Protein AF-A0AA35YDJ6-F1 (afdb_monomer_lite)

Structure (mmCIF, N/CA/C/O backbone):
data_AF-A0AA35YDJ6-F1
#
_entry.id   AF-A0AA35YDJ6-F1
#
loop_
_atom_site.group_PDB
_atom_site.id
_atom_site.type_symbol
_atom_site.label_atom_id
_atom_site.label_alt_id
_atom_site.label_comp_id
_atom_site.label_asym_id
_atom_site.label_entity_id
_atom_site.label_seq_id
_atom_site.pdbx_PDB_ins_code
_atom_site.Cartn_x
_atom_site.Cartn_y
_atom_site.Cartn_z
_atom_site.occupancy
_atom_site.B_iso_or_equiv
_atom_site.auth_seq_id
_atom_site.auth_comp_id
_atom_site.auth_asym_id
_atom_site.auth_atom_id
_atom_site.pdbx_PDB_model_num
ATOM 1 N N . MET A 1 1 ? 14.500 14.325 -5.615 1.00 36.62 1 MET A N 1
ATOM 2 C CA . MET A 1 1 ? 13.098 14.017 -5.963 1.00 36.62 1 MET A CA 1
ATOM 3 C C . MET A 1 1 ? 12.357 13.773 -4.666 1.00 36.62 1 MET A C 1
ATOM 5 O O . MET A 1 1 ? 12.735 12.870 -3.934 1.00 36.62 1 MET A O 1
ATOM 9 N N . THR A 1 2 ? 11.397 14.623 -4.322 1.00 33.44 2 THR A N 1
ATOM 10 C CA . THR A 1 2 ? 10.506 14.407 -3.176 1.00 33.44 2 THR A CA 1
ATOM 11 C C . THR A 1 2 ? 9.545 13.276 -3.527 1.00 33.44 2 THR A C 1
ATOM 13 O O . THR A 1 2 ? 8.848 13.367 -4.535 1.00 33.44 2 THR A O 1
ATOM 16 N N . ALA A 1 3 ? 9.557 12.192 -2.749 1.00 40.22 3 ALA A N 1
ATOM 17 C CA . ALA A 1 3 ? 8.643 11.073 -2.942 1.00 40.22 3 ALA A CA 1
ATOM 18 C C . ALA A 1 3 ? 7.198 11.563 -2.762 1.00 40.22 3 ALA A C 1
ATOM 20 O O . ALA A 1 3 ? 6.877 12.188 -1.750 1.00 40.22 3 ALA A O 1
ATOM 21 N N . ALA A 1 4 ? 6.345 11.318 -3.758 1.00 43.66 4 ALA A N 1
ATOM 22 C CA . ALA A 1 4 ? 4.917 11.566 -3.634 1.00 43.66 4 ALA A CA 1
ATOM 23 C C . ALA A 1 4 ? 4.368 10.669 -2.516 1.00 43.66 4 ALA A C 1
ATOM 25 O O . ALA A 1 4 ? 4.578 9.457 -2.525 1.00 43.66 4 ALA A O 1
ATOM 26 N N . GLN A 1 5 ? 3.710 11.273 -1.529 1.00 42.12 5 GLN A N 1
ATOM 27 C CA . GLN A 1 5 ? 3.116 10.553 -0.411 1.00 42.12 5 GLN A CA 1
ATOM 28 C C . GLN A 1 5 ? 1.867 9.820 -0.913 1.00 42.12 5 GLN A C 1
ATOM 30 O O . GLN A 1 5 ? 0.830 10.437 -1.144 1.00 42.12 5 GLN A O 1
ATOM 35 N N . VAL A 1 6 ? 1.981 8.508 -1.118 1.00 45.31 6 VAL A N 1
ATOM 36 C CA . VAL A 1 6 ? 0.850 7.649 -1.487 1.00 45.31 6 VAL A CA 1
ATOM 37 C C . VAL A 1 6 ? 0.152 7.211 -0.198 1.00 45.31 6 VAL A C 1
ATOM 39 O O . VAL A 1 6 ? 0.788 6.682 0.716 1.00 45.31 6 VAL A O 1
ATOM 42 N N . GLN A 1 7 ? -1.146 7.492 -0.090 1.00 50.84 7 GLN A N 1
ATOM 43 C CA . GLN A 1 7 ? -1.976 7.104 1.055 1.00 50.84 7 GLN A CA 1
ATOM 44 C C . GLN A 1 7 ? -2.658 5.760 0.763 1.00 50.84 7 GLN A C 1
ATOM 46 O O . GLN A 1 7 ? -3.150 5.554 -0.345 1.00 50.84 7 GLN A O 1
ATOM 51 N N . GLY A 1 8 ? -2.666 4.853 1.743 1.00 57.88 8 GLY A N 1
ATOM 52 C CA . GLY A 1 8 ? -3.301 3.531 1.677 1.00 57.88 8 GLY A CA 1
ATOM 53 C C . GLY A 1 8 ? -4.224 3.286 2.879 1.00 57.88 8 GLY A C 1
ATOM 54 O O . GLY A 1 8 ? -4.198 4.035 3.858 1.00 57.88 8 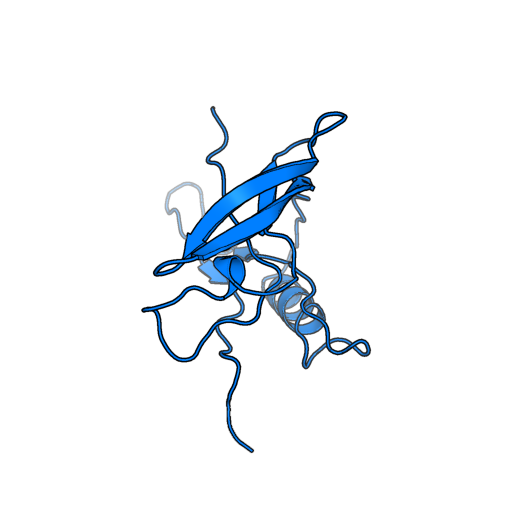GLY A O 1
ATOM 55 N N . SER A 1 9 ? -5.073 2.258 2.820 1.00 61.59 9 SER A N 1
ATOM 56 C CA . SER A 1 9 ? -6.031 1.946 3.888 1.00 61.59 9 SER A CA 1
ATOM 57 C C . SER A 1 9 ? -6.239 0.444 4.043 1.00 61.59 9 SER A C 1
ATOM 59 O O . SER A 1 9 ? -6.485 -0.252 3.060 1.00 61.59 9 SER A O 1
ATOM 61 N N . ALA A 1 10 ? -6.279 -0.009 5.301 1.00 64.50 10 ALA A N 1
ATOM 62 C CA . ALA A 1 10 ? -6.565 -1.394 5.669 1.00 64.50 10 ALA A CA 1
ATOM 63 C C . ALA A 1 10 ? -8.045 -1.790 5.483 1.00 64.50 10 ALA A C 1
ATOM 65 O O . ALA A 1 10 ? -8.413 -2.954 5.662 1.00 64.50 10 ALA A O 1
ATOM 66 N N . SER A 1 11 ? -8.930 -0.816 5.249 1.00 61.06 11 SER A N 1
ATOM 67 C CA . SER A 1 11 ? -10.368 -1.051 5.125 1.00 61.06 11 SER A CA 1
ATOM 68 C C . SER A 1 11 ? -10.744 -1.556 3.734 1.00 61.06 11 SER A C 1
ATOM 70 O O . SER A 1 11 ? -10.249 -1.055 2.731 1.00 61.06 11 SER A O 1
ATOM 72 N N . GLU A 1 12 ? -11.705 -2.477 3.663 1.00 65.94 12 GLU A N 1
ATOM 73 C CA . GLU A 1 12 ? -12.299 -2.901 2.388 1.00 65.94 12 GLU A CA 1
ATOM 74 C C . GLU A 1 12 ? -12.953 -1.721 1.640 1.00 65.94 12 GLU A C 1
ATOM 76 O O . GLU A 1 12 ? -13.580 -0.857 2.262 1.00 65.94 12 GLU A O 1
ATOM 81 N N . THR A 1 13 ? -12.861 -1.723 0.305 1.00 59.56 13 THR A N 1
ATOM 82 C CA . THR A 1 13 ? -13.495 -0.718 -0.561 1.00 59.56 13 THR A CA 1
ATOM 83 C C . THR A 1 13 ? -15.031 -0.779 -0.455 1.00 59.56 13 THR A C 1
ATOM 85 O O . THR A 1 13 ? -15.620 -1.862 -0.565 1.00 59.56 13 THR A O 1
ATOM 88 N N . PRO A 1 14 ? -15.714 0.359 -0.221 1.00 61.28 14 PRO A N 1
ATOM 89 C CA . PRO A 1 14 ? -17.168 0.421 -0.059 1.00 61.28 14 PRO A CA 1
ATOM 90 C C . PRO A 1 14 ? -17.912 0.347 -1.401 1.00 61.28 14 PRO A C 1
ATOM 92 O O . PRO A 1 14 ? -17.340 0.547 -2.468 1.00 61.28 14 PRO A O 1
ATOM 95 N N . VAL A 1 15 ? -19.230 0.131 -1.331 1.00 57.09 15 VAL A N 1
ATOM 96 C CA . VAL A 1 15 ? -20.147 0.188 -2.491 1.00 57.09 15 VAL A CA 1
ATOM 97 C C . VAL A 1 15 ? -20.462 1.640 -2.904 1.00 57.09 15 VAL A C 1
ATOM 99 O O . VAL A 1 15 ? -20.918 1.880 -4.018 1.00 57.09 15 VAL A O 1
ATOM 102 N N . SER A 1 16 ? -20.221 2.628 -2.031 1.00 60.28 16 SER A N 1
ATOM 103 C CA . SER A 1 16 ? -20.430 4.052 -2.322 1.00 60.28 16 SER A CA 1
ATOM 104 C C . SER A 1 16 ? -19.216 4.902 -1.934 1.00 60.28 16 SER A C 1
ATOM 106 O O . SER A 1 16 ? -18.585 4.669 -0.909 1.00 60.28 16 SER A O 1
ATOM 108 N N . ASN A 1 17 ? -18.927 5.929 -2.740 1.00 58.28 17 ASN A N 1
ATOM 109 C CA . ASN A 1 17 ? -17.801 6.855 -2.533 1.00 58.28 17 ASN A CA 1
ATOM 110 C C . ASN A 1 17 ? -18.157 8.057 -1.636 1.00 58.28 17 ASN A C 1
ATOM 112 O O . ASN A 1 17 ? -17.375 8.994 -1.518 1.00 58.28 17 ASN A O 1
ATOM 116 N N . ILE A 1 18 ? -19.364 8.081 -1.060 1.00 62.34 18 ILE A N 1
ATOM 117 C CA . ILE A 1 18 ? -19.842 9.220 -0.256 1.00 62.34 18 ILE A CA 1
ATOM 118 C C . ILE A 1 18 ? -19.163 9.226 1.118 1.00 62.34 18 ILE A C 1
ATOM 120 O O . ILE A 1 18 ? -18.891 10.286 1.675 1.00 62.34 18 ILE A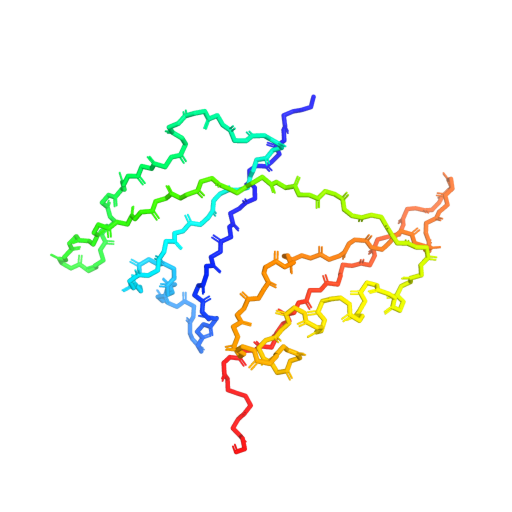 O 1
ATOM 124 N N . LEU A 1 19 ? -18.877 8.041 1.658 1.00 66.94 19 LEU A N 1
ATOM 125 C CA . LEU A 1 19 ? -18.206 7.856 2.936 1.00 66.94 19 LEU A CA 1
ATOM 126 C C . LEU A 1 19 ? -17.083 6.838 2.740 1.00 66.94 19 LEU A C 1
ATOM 128 O O . LEU A 1 19 ? -17.355 5.663 2.520 1.00 66.94 19 LEU A O 1
ATOM 132 N N . GLU A 1 20 ? -15.837 7.290 2.862 1.00 75.06 20 GLU A N 1
ATOM 133 C CA . GLU A 1 20 ? -14.633 6.459 2.749 1.00 75.06 20 GLU A CA 1
ATOM 134 C C . GLU A 1 20 ? -14.364 5.661 4.056 1.00 75.06 20 GLU A C 1
ATOM 136 O O . GLU A 1 20 ? -14.048 6.278 5.083 1.00 75.06 20 GLU A O 1
ATOM 141 N N . PRO A 1 21 ? -14.501 4.311 4.065 1.00 76.56 21 PRO A N 1
ATOM 142 C CA . PRO A 1 21 ? -14.361 3.438 5.239 1.00 76.56 21 PRO A CA 1
ATOM 143 C C . PRO A 1 21 ? -13.067 3.588 6.018 1.00 76.56 21 PRO A C 1
ATOM 145 O O . PRO A 1 21 ? -13.060 3.338 7.234 1.00 76.56 21 PRO A O 1
ATOM 148 N N . ALA A 1 22 ? -11.998 4.046 5.368 1.00 80.00 22 ALA A N 1
ATOM 149 C CA . ALA A 1 22 ? -10.747 4.380 6.035 1.00 80.00 22 ALA A CA 1
ATOM 150 C C . ALA A 1 22 ? -10.969 5.352 7.208 1.00 80.00 22 ALA A C 1
ATOM 152 O O . ALA A 1 22 ? -10.324 5.226 8.249 1.00 80.00 22 ALA A O 1
ATOM 153 N N . PHE A 1 23 ? -11.942 6.266 7.104 1.00 81.50 23 PHE A N 1
ATOM 154 C CA . PHE A 1 23 ? -12.186 7.329 8.084 1.00 81.50 23 PHE A CA 1
ATOM 155 C C . PHE A 1 23 ? -13.211 7.002 9.176 1.00 81.50 23 PHE A C 1
ATOM 157 O O . PHE A 1 23 ? -13.322 7.765 10.132 1.00 81.50 23 PHE A O 1
ATOM 164 N N . PHE A 1 24 ? -13.895 5.857 9.131 1.00 80.00 24 PHE A N 1
ATOM 165 C CA . PHE A 1 24 ? -14.854 5.473 10.187 1.00 80.00 24 PHE A CA 1
ATOM 166 C C . PHE A 1 24 ? -14.763 4.014 10.653 1.00 80.00 24 PHE A C 1
ATOM 168 O O . PHE A 1 24 ? -15.411 3.652 11.629 1.00 80.00 24 PHE A O 1
ATOM 175 N N . SER A 1 25 ? -13.926 3.176 10.031 1.00 79.94 25 SER A N 1
ATOM 176 C CA . SER A 1 25 ? -13.586 1.850 10.578 1.00 79.94 25 SER A CA 1
ATOM 177 C C . SER A 1 25 ? -12.774 1.931 11.886 1.00 79.94 25 SER A C 1
ATOM 179 O O . SER A 1 25 ? -12.217 2.968 12.224 1.00 79.94 25 SER A O 1
ATOM 181 N N . SER A 1 26 ? -12.631 0.837 12.631 1.00 82.06 26 SER A N 1
ATOM 182 C CA . SER A 1 26 ? -11.688 0.782 13.764 1.00 82.06 26 SER A CA 1
ATOM 183 C C . SER A 1 26 ? -10.238 0.500 13.335 1.00 82.06 26 SER A C 1
ATOM 185 O O . SER A 1 26 ? -9.382 0.274 14.185 1.00 82.06 26 SER A O 1
ATOM 187 N N . LEU A 1 27 ? -9.970 0.441 12.026 1.00 85.38 27 LEU A N 1
ATOM 188 C CA . LEU A 1 27 ? -8.661 0.120 11.462 1.00 85.38 27 LEU A CA 1
ATOM 189 C C . LEU A 1 27 ? -7.811 1.391 11.274 1.00 85.38 27 LEU A C 1
ATOM 191 O O . LEU A 1 27 ? -8.378 2.472 11.070 1.00 85.38 27 LEU A O 1
ATOM 195 N N . PRO A 1 28 ? -6.470 1.274 11.340 1.00 88.38 28 PRO A N 1
ATOM 196 C CA . PRO A 1 28 ? -5.574 2.398 11.104 1.00 88.38 28 PRO A CA 1
ATOM 197 C C . PRO A 1 28 ? -5.557 2.810 9.628 1.00 88.38 28 PRO A C 1
ATOM 199 O O . PRO A 1 28 ? -5.847 2.010 8.735 1.00 88.38 28 PRO A O 1
ATOM 202 N N . ILE A 1 29 ? -5.156 4.055 9.381 1.00 88.12 29 ILE A N 1
ATOM 203 C CA . ILE A 1 29 ? -4.842 4.563 8.042 1.00 88.12 29 ILE A CA 1
ATOM 204 C C . ILE A 1 29 ? -3.331 4.474 7.846 1.00 88.12 29 ILE A C 1
ATOM 206 O O . ILE A 1 29 ? -2.559 4.859 8.731 1.00 88.12 29 ILE A O 1
ATOM 210 N N . TYR A 1 30 ? -2.906 4.002 6.677 1.00 86.81 30 TYR A N 1
ATOM 211 C CA . TYR A 1 30 ? -1.495 3.861 6.358 1.00 86.81 30 TYR A CA 1
ATOM 212 C C . TYR A 1 30 ? -1.019 4.992 5.454 1.00 86.81 30 TYR A C 1
ATOM 214 O O . TYR A 1 30 ? -1.645 5.333 4.450 1.00 86.81 30 TYR A O 1
ATOM 222 N N . TYR A 1 31 ? 0.130 5.568 5.786 1.00 87.75 31 TYR A N 1
ATOM 223 C CA . TYR A 1 31 ? 0.850 6.431 4.858 1.00 87.75 31 TYR A CA 1
ATOM 224 C C . TYR A 1 31 ? 2.183 5.791 4.507 1.00 87.75 31 TYR A C 1
ATOM 226 O O . TYR A 1 31 ? 2.903 5.283 5.369 1.00 87.75 31 TYR A O 1
ATOM 234 N N . VAL A 1 32 ? 2.492 5.797 3.216 1.00 85.56 32 VAL A N 1
ATOM 235 C CA . VAL A 1 32 ? 3.641 5.075 2.688 1.00 85.56 32 VAL A CA 1
ATOM 236 C C . VAL A 1 32 ? 4.846 6.005 2.606 1.00 85.56 32 VAL A C 1
ATOM 238 O O . VAL A 1 32 ? 4.752 7.117 2.083 1.00 85.56 32 VAL A O 1
ATOM 241 N N . GLN A 1 33 ? 5.987 5.545 3.116 1.00 88.06 33 GLN A N 1
ATOM 242 C CA . GLN A 1 33 ? 7.274 6.244 3.047 1.00 88.06 33 GLN A CA 1
ATOM 243 C C . GLN A 1 33 ? 8.393 5.278 2.656 1.00 88.06 33 GLN A C 1
ATOM 245 O O . GLN A 1 33 ? 8.293 4.076 2.881 1.00 88.06 33 GLN A O 1
ATOM 250 N N . SER A 1 34 ? 9.490 5.788 2.091 1.00 87.88 34 SER A N 1
ATOM 251 C CA . SER A 1 34 ? 10.660 4.955 1.763 1.00 87.88 34 SER A CA 1
ATOM 252 C C . SER A 1 34 ? 11.350 4.390 3.007 1.00 87.88 34 SER A C 1
ATOM 254 O O . SER A 1 34 ? 11.913 3.299 2.952 1.00 87.88 34 SER A O 1
ATOM 256 N N . GLN A 1 35 ? 11.292 5.123 4.120 1.00 90.50 35 GLN A N 1
ATOM 257 C CA . GLN A 1 35 ? 11.700 4.699 5.455 1.00 90.50 35 GLN A CA 1
ATOM 258 C C . GLN A 1 35 ? 10.797 5.373 6.487 1.00 90.50 35 GLN A C 1
ATOM 260 O O . GLN A 1 35 ? 10.565 6.581 6.423 1.00 90.50 35 GLN A O 1
ATOM 265 N N . CYS A 1 36 ? 10.308 4.599 7.450 1.00 91.69 36 CYS A N 1
ATOM 266 C CA . CYS A 1 36 ? 9.577 5.141 8.588 1.00 91.69 36 CYS A CA 1
ATOM 267 C C . CYS A 1 36 ? 10.559 5.581 9.674 1.00 91.69 36 CYS A C 1
ATOM 269 O O . CYS A 1 36 ? 11.486 4.850 10.018 1.00 91.69 36 CYS A O 1
ATOM 271 N N . GLN A 1 37 ? 10.354 6.770 10.234 1.00 91.00 37 GLN A N 1
ATOM 272 C CA . GLN A 1 37 ? 11.136 7.246 11.374 1.00 91.00 37 GLN A CA 1
ATOM 273 C C . GLN A 1 37 ? 10.650 6.593 12.677 1.00 91.00 37 GLN A C 1
ATOM 275 O O . GLN A 1 37 ? 9.535 6.062 12.753 1.00 91.00 37 GLN A O 1
ATOM 280 N N . ALA A 1 38 ? 11.453 6.677 13.736 1.00 89.38 38 ALA A N 1
ATOM 281 C CA . ALA A 1 38 ? 10.958 6.376 15.075 1.00 89.38 38 ALA A CA 1
ATOM 282 C C . ALA A 1 38 ? 9.760 7.289 15.404 1.00 89.38 38 ALA A C 1
ATOM 284 O O . ALA A 1 38 ? 9.757 8.461 15.035 1.00 89.38 38 ALA A O 1
ATOM 285 N N . ASN A 1 39 ? 8.746 6.752 16.088 1.00 90.06 39 ASN A N 1
ATOM 286 C CA . ASN A 1 39 ? 7.510 7.469 16.440 1.00 90.06 39 ASN A CA 1
ATOM 287 C C . ASN A 1 39 ? 6.684 7.973 15.235 1.00 90.06 39 ASN A C 1
ATOM 289 O O . ASN A 1 39 ? 5.989 8.978 15.331 1.00 90.06 39 ASN A O 1
ATOM 293 N N . SER A 1 40 ? 6.701 7.244 14.114 1.00 91.81 40 SER A N 1
ATOM 294 C CA . SER A 1 40 ? 5.876 7.531 12.921 1.00 91.81 40 SER A CA 1
ATOM 295 C C . SER A 1 40 ? 4.419 7.044 13.023 1.00 91.81 40 SER A C 1
ATOM 297 O O . SER A 1 40 ? 3.740 6.871 12.010 1.00 91.81 40 SER A O 1
ATOM 299 N N . THR A 1 41 ? 3.950 6.776 14.240 1.00 94.31 41 THR A N 1
ATOM 300 C CA . THR A 1 41 ? 2.559 6.415 14.524 1.00 94.31 41 THR A CA 1
ATOM 301 C C . THR A 1 41 ? 1.960 7.502 15.395 1.00 94.31 41 THR A C 1
ATOM 303 O O . THR A 1 41 ? 2.507 7.820 16.450 1.00 94.31 41 THR A O 1
ATOM 306 N N . PHE A 1 42 ? 0.850 8.080 14.950 1.00 93.56 42 PHE A N 1
ATOM 307 C CA . PHE A 1 42 ? 0.170 9.177 15.636 1.00 93.56 42 PHE A CA 1
ATOM 308 C C . PHE A 1 42 ? -1.337 9.097 15.407 1.00 93.56 42 PHE A C 1
ATOM 310 O O . PHE A 1 42 ? -1.783 8.398 14.506 1.00 93.56 42 PHE A O 1
ATOM 317 N N . SER A 1 43 ? -2.124 9.824 16.197 1.00 93.62 43 SER A N 1
ATOM 318 C CA . SER A 1 43 ? -3.578 9.881 16.023 1.00 93.62 43 SER A CA 1
ATOM 319 C C . SER A 1 43 ? -4.022 11.236 15.490 1.00 93.62 43 SER A C 1
ATOM 321 O O . SER A 1 43 ? -3.464 12.271 15.857 1.00 93.62 43 SER A O 1
ATOM 323 N N . ILE A 1 44 ? -5.036 11.224 14.630 1.00 91.06 44 ILE A N 1
ATOM 324 C CA . ILE A 1 44 ? -5.731 12.416 14.152 1.00 91.06 44 ILE A CA 1
ATOM 325 C C . ILE A 1 44 ? -7.220 12.322 14.475 1.00 91.06 44 ILE A C 1
ATOM 327 O O . ILE A 1 44 ? -7.814 11.247 14.423 1.00 91.06 44 ILE A O 1
ATOM 331 N N . SER A 1 45 ? -7.840 13.468 14.731 1.00 91.44 45 SER A N 1
ATOM 332 C CA . SER A 1 45 ? -9.285 13.565 14.922 1.00 91.44 45 SER A CA 1
ATOM 333 C C . SER A 1 45 ? -9.953 13.898 13.591 1.00 91.44 45 SER A C 1
ATOM 335 O O . SER A 1 45 ? -9.743 14.986 13.049 1.00 91.44 45 SER A O 1
ATOM 337 N N . VAL A 1 46 ? -10.747 12.976 13.046 1.00 86.56 46 VAL A N 1
ATOM 338 C CA . VAL A 1 46 ? -11.445 13.160 11.767 1.00 86.56 46 VAL A CA 1
ATOM 339 C C . VAL A 1 46 ? -12.905 13.540 12.030 1.00 86.56 46 VAL A C 1
ATOM 341 O O . VAL A 1 46 ? -13.616 12.790 12.705 1.00 86.56 46 VAL A O 1
ATOM 344 N N . PRO A 1 47 ? -13.391 14.689 11.526 1.00 85.88 47 PRO A N 1
ATOM 345 C CA . PRO A 1 47 ? -14.801 15.039 11.630 1.00 85.88 47 PRO A CA 1
ATOM 346 C C . PRO A 1 47 ? -15.633 14.156 10.690 1.00 85.88 47 PRO A C 1
ATOM 348 O O . PRO A 1 47 ? -15.430 14.161 9.478 1.00 85.88 47 PRO A O 1
ATOM 351 N N . VAL A 1 48 ? -16.589 13.415 11.249 1.00 81.44 48 VAL A N 1
ATOM 352 C CA . VAL A 1 48 ? -17.537 12.573 10.508 1.00 81.44 48 VAL A CA 1
ATOM 353 C C . VAL A 1 48 ? -18.950 12.945 10.955 1.00 81.44 48 VAL A C 1
ATOM 355 O O . VAL A 1 48 ? -19.390 12.616 12.062 1.00 81.44 48 VAL A O 1
ATOM 358 N N . GLY A 1 49 ? -19.659 13.687 10.101 1.00 81.31 49 GLY A N 1
ATOM 359 C CA . GLY A 1 49 ? -20.960 14.265 10.441 1.00 81.31 49 GLY A CA 1
ATOM 360 C C . GLY A 1 49 ? -20.858 15.212 11.642 1.00 81.31 49 GLY A C 1
ATOM 361 O O . GLY A 1 49 ? -20.058 16.144 11.640 1.00 81.31 49 GLY A O 1
ATOM 362 N N . SER A 1 50 ? -21.659 14.965 12.680 1.00 85.00 50 SER A N 1
ATOM 363 C CA . SER A 1 50 ? -21.648 15.729 13.938 1.00 85.00 50 SER A CA 1
ATOM 364 C C . SER A 1 50 ? -20.681 15.178 14.995 1.00 85.00 50 SER A C 1
ATOM 366 O O . SER A 1 50 ? -20.657 15.675 16.119 1.00 85.00 50 SER A O 1
ATOM 368 N N . THR A 1 51 ? -19.916 14.133 14.672 1.00 84.88 51 THR A N 1
ATOM 369 C CA . THR A 1 51 ? -19.013 13.448 15.608 1.00 84.88 51 THR A CA 1
ATOM 370 C C . THR A 1 51 ? -17.560 13.563 15.166 1.00 84.88 51 THR A C 1
ATOM 372 O O . THR A 1 51 ? -17.271 13.822 13.998 1.00 84.88 51 THR A O 1
ATOM 375 N N 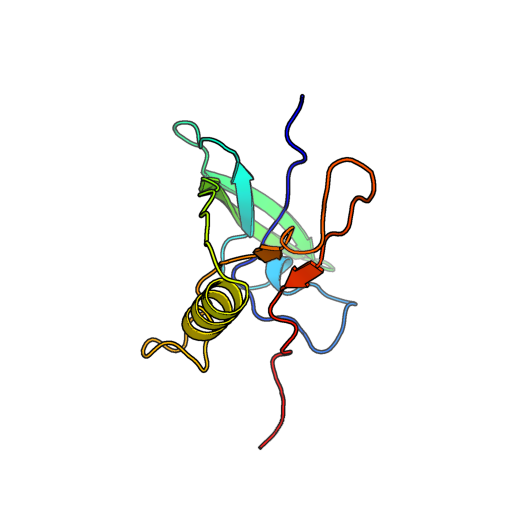. LYS A 1 52 ? -16.631 13.379 16.105 1.00 88.88 52 LYS A N 1
ATOM 376 C CA . LYS A 1 52 ? -15.200 13.264 15.816 1.00 88.88 52 LYS A CA 1
ATOM 377 C C . LYS A 1 52 ? -14.762 11.833 16.075 1.00 88.88 52 LYS A C 1
ATOM 379 O O . LYS A 1 52 ? -15.032 11.300 17.149 1.00 88.88 52 LYS A O 1
ATOM 384 N N . VAL A 1 53 ? -14.108 11.230 15.091 1.00 88.19 53 VAL A N 1
ATOM 385 C CA . VAL A 1 53 ? -13.566 9.875 15.177 1.00 88.19 53 VAL A CA 1
ATOM 386 C C . VAL A 1 53 ? -12.052 9.984 15.278 1.00 88.19 53 VAL A C 1
ATOM 388 O O . VAL A 1 53 ? -11.410 10.548 14.393 1.00 88.19 53 VAL A O 1
ATOM 391 N N . GLU A 1 54 ? -11.481 9.451 16.354 1.00 92.00 54 GLU A N 1
ATOM 392 C CA . GLU A 1 54 ? -10.030 9.339 16.487 1.00 92.00 54 GLU A CA 1
ATOM 393 C C . GLU A 1 54 ? -9.504 8.240 15.566 1.00 92.00 54 GLU A C 1
ATOM 395 O O . GLU A 1 54 ? -10.013 7.116 15.550 1.00 92.00 54 GLU A O 1
ATOM 400 N N . LYS A 1 55 ? -8.476 8.576 14.790 1.00 91.19 55 LYS A N 1
ATOM 401 C CA . LYS A 1 55 ? -7.864 7.701 13.801 1.00 91.19 55 LYS A CA 1
ATOM 402 C C . LYS A 1 55 ? -6.382 7.593 14.000 1.00 91.19 55 LYS A C 1
ATOM 404 O O . LYS A 1 55 ? -5.659 8.577 13.914 1.00 91.19 55 LYS A O 1
ATOM 409 N N . GLU A 1 56 ? -5.943 6.363 14.198 1.00 93.75 56 GLU A N 1
ATOM 410 C CA . GLU A 1 56 ? -4.534 6.043 14.222 1.00 93.75 56 GLU A CA 1
ATOM 411 C C . GLU A 1 56 ? -3.979 6.044 12.794 1.00 93.75 56 GLU A C 1
ATOM 413 O O . GLU A 1 56 ? -4.500 5.385 11.891 1.00 93.75 56 GLU A O 1
ATOM 418 N N . ILE A 1 57 ? -2.911 6.801 12.608 1.00 92.62 57 ILE A N 1
ATOM 419 C CA . ILE A 1 57 ? -2.132 6.918 11.390 1.00 92.62 57 ILE A CA 1
ATOM 420 C C . ILE A 1 57 ? -0.824 6.172 11.620 1.00 92.62 57 ILE A C 1
ATOM 422 O O . ILE A 1 57 ? -0.083 6.481 12.554 1.00 92.62 57 ILE A O 1
ATOM 426 N N . ARG A 1 58 ? -0.535 5.188 10.769 1.00 92.88 58 ARG A N 1
ATOM 427 C CA . ARG A 1 58 ? 0.686 4.381 10.836 1.00 92.88 58 ARG A CA 1
ATOM 428 C C . ARG A 1 58 ? 1.519 4.577 9.582 1.00 92.88 58 ARG A C 1
ATOM 430 O O . ARG A 1 58 ? 1.012 4.473 8.467 1.00 92.88 58 ARG A O 1
ATOM 437 N N . CYS A 1 59 ? 2.812 4.800 9.763 1.00 92.06 59 CYS A N 1
ATOM 438 C CA . CYS A 1 59 ? 3.746 4.717 8.653 1.00 92.06 59 CYS A CA 1
ATOM 439 C C . CYS A 1 59 ? 3.968 3.264 8.245 1.00 92.06 59 CYS A C 1
ATOM 441 O O . CYS A 1 59 ? 4.218 2.409 9.098 1.00 92.06 59 CYS A O 1
ATOM 443 N N . VAL A 1 60 ? 3.942 3.008 6.941 1.00 87.88 60 VAL A N 1
ATOM 444 C CA . VAL A 1 60 ? 4.377 1.738 6.361 1.00 87.88 60 VAL A CA 1
ATOM 445 C C . VAL A 1 60 ? 5.532 2.009 5.414 1.00 87.88 60 VAL A C 1
ATOM 447 O O . VAL A 1 60 ? 5.474 2.897 4.559 1.00 87.88 60 VAL A O 1
ATOM 450 N N . GLN A 1 61 ? 6.606 1.243 5.583 1.00 86.94 61 GLN A N 1
ATOM 451 C CA . GLN A 1 61 ? 7.760 1.350 4.712 1.00 86.94 61 GLN A CA 1
ATOM 452 C C . GLN A 1 61 ? 7.466 0.667 3.374 1.00 86.94 61 GLN A C 1
ATOM 454 O O . GLN A 1 61 ? 7.169 -0.527 3.334 1.00 86.94 61 GLN A O 1
ATOM 459 N N . ALA A 1 62 ? 7.594 1.416 2.281 1.00 82.19 62 ALA A N 1
ATOM 460 C CA . ALA A 1 62 ? 7.490 0.881 0.933 1.00 82.19 62 ALA A CA 1
ATOM 461 C C . ALA A 1 62 ? 8.620 -0.119 0.675 1.00 82.19 62 ALA A C 1
ATOM 463 O O . ALA A 1 62 ? 9.800 0.241 0.702 1.00 82.19 62 ALA A O 1
ATOM 464 N N . GLN A 1 63 ? 8.258 -1.362 0.369 1.00 80.31 63 GLN A N 1
ATOM 465 C CA . GLN A 1 63 ? 9.194 -2.333 -0.180 1.00 80.31 63 GLN A CA 1
ATOM 466 C C . GLN A 1 63 ? 9.045 -2.349 -1.697 1.00 80.31 63 GLN A C 1
ATOM 468 O O . GLN A 1 63 ? 8.002 -2.720 -2.229 1.00 80.31 63 GLN A O 1
ATOM 473 N N . HIS A 1 64 ? 10.098 -1.929 -2.396 1.00 78.94 64 HIS A N 1
ATOM 474 C CA . HIS A 1 64 ? 10.162 -2.059 -3.845 1.00 78.94 64 HIS A CA 1
ATOM 475 C C . HIS A 1 64 ? 10.575 -3.491 -4.171 1.00 78.94 64 HIS A C 1
ATOM 477 O O . HIS A 1 64 ? 11.713 -3.890 -3.928 1.00 78.94 64 HIS A O 1
ATOM 483 N N . LEU A 1 65 ? 9.630 -4.266 -4.690 1.00 82.81 65 LEU A N 1
ATOM 484 C CA . LEU A 1 65 ? 9.850 -5.636 -5.123 1.00 82.81 65 LEU A CA 1
ATOM 485 C C . LEU A 1 65 ? 9.973 -5.652 -6.647 1.00 82.81 65 LEU A C 1
ATOM 487 O O . LEU A 1 65 ? 9.121 -5.107 -7.345 1.00 82.81 65 LEU A O 1
ATOM 491 N N . TRP A 1 66 ? 11.041 -6.266 -7.159 1.00 83.69 66 TRP A N 1
ATOM 492 C CA . TRP A 1 66 ? 11.252 -6.447 -8.595 1.00 83.69 66 TRP A CA 1
ATOM 493 C C . TRP A 1 66 ? 10.908 -7.875 -9.012 1.00 83.69 66 TRP A C 1
ATOM 495 O O . TRP A 1 66 ? 11.256 -8.823 -8.302 1.00 83.69 66 TRP A O 1
ATOM 505 N N . ARG A 1 67 ? 10.232 -8.033 -10.151 1.00 89.12 67 ARG A N 1
ATOM 506 C CA . ARG A 1 67 ? 9.903 -9.334 -10.742 1.00 89.12 67 ARG A CA 1
ATOM 507 C C . ARG A 1 67 ? 10.258 -9.340 -12.217 1.00 89.12 67 ARG A C 1
ATOM 509 O O . ARG A 1 67 ? 10.062 -8.347 -12.908 1.00 89.12 67 ARG A O 1
ATOM 516 N N . ASP A 1 68 ? 10.716 -10.494 -12.686 1.00 88.25 68 ASP A N 1
ATOM 517 C CA . ASP A 1 68 ? 11.166 -10.669 -14.068 1.00 88.25 68 ASP A CA 1
ATOM 518 C C . ASP A 1 68 ? 10.024 -11.032 -15.026 1.00 88.25 68 ASP A C 1
ATOM 520 O O . ASP A 1 68 ? 10.231 -11.096 -16.236 1.00 88.25 68 ASP A O 1
ATOM 524 N N . ARG A 1 69 ? 8.817 -11.308 -14.514 1.00 88.81 69 ARG A N 1
ATOM 525 C CA . ARG A 1 69 ? 7.648 -11.666 -15.326 1.00 88.81 69 ARG A CA 1
ATOM 526 C C . ARG A 1 69 ? 6.388 -10.991 -14.806 1.00 88.81 69 ARG A C 1
ATOM 528 O O . ARG A 1 69 ? 6.113 -11.009 -13.607 1.00 88.81 69 ARG A O 1
ATOM 535 N N . SER A 1 70 ? 5.553 -10.514 -15.726 1.00 86.44 70 SER A N 1
ATOM 536 C CA . SER A 1 70 ? 4.225 -9.969 -15.416 1.00 86.44 70 SER A CA 1
ATOM 537 C C . SER A 1 70 ? 3.326 -10.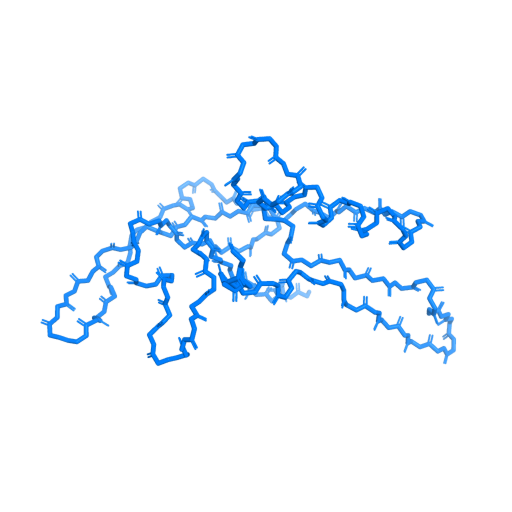982 -14.693 1.00 86.44 70 SER A C 1
ATOM 539 O O . SER A 1 70 ? 2.531 -10.607 -13.834 1.00 86.44 70 SER A O 1
ATOM 541 N N . SER A 1 71 ? 3.482 -12.282 -14.979 1.00 87.25 71 SER A N 1
ATOM 542 C CA . SER A 1 71 ? 2.748 -13.354 -14.289 1.00 87.25 71 SER A CA 1
ATOM 543 C C . SER A 1 71 ? 3.030 -13.392 -12.789 1.00 87.25 71 SER A C 1
ATOM 545 O O . SER A 1 71 ? 2.129 -13.674 -12.004 1.00 87.25 71 SER A O 1
ATOM 547 N N . ASP A 1 72 ? 4.264 -13.091 -12.388 1.00 89.00 72 ASP A N 1
ATOM 548 C CA . ASP A 1 72 ? 4.679 -13.157 -10.989 1.00 89.00 72 ASP A CA 1
ATOM 549 C C . ASP A 1 72 ? 4.083 -11.982 -10.206 1.00 89.00 72 ASP A C 1
ATOM 551 O O . ASP A 1 72 ? 3.621 -12.166 -9.082 1.00 89.00 72 ASP A O 1
ATOM 555 N N . ILE A 1 73 ? 3.984 -10.807 -10.843 1.00 86.12 73 ILE A N 1
ATOM 556 C CA . ILE A 1 73 ? 3.270 -9.640 -10.303 1.00 86.12 73 ILE A CA 1
ATOM 557 C C . ILE A 1 73 ? 1.808 -10.006 -10.018 1.00 86.12 73 ILE A C 1
ATOM 559 O O . ILE A 1 73 ? 1.314 -9.780 -8.913 1.00 86.12 73 ILE A O 1
ATOM 563 N N . ASN A 1 74 ? 1.119 -10.615 -10.989 1.00 83.62 74 ASN A N 1
ATOM 564 C CA . ASN A 1 74 ? -0.277 -11.018 -10.825 1.00 83.62 74 ASN A CA 1
ATOM 565 C C . ASN A 1 74 ? -0.453 -12.080 -9.726 1.00 83.62 74 ASN A C 1
ATOM 567 O O . ASN A 1 74 ? -1.374 -11.981 -8.917 1.00 83.62 74 ASN A O 1
ATOM 571 N N . ASN A 1 75 ? 0.437 -13.074 -9.668 1.00 85.50 75 ASN A N 1
ATOM 572 C CA . ASN A 1 75 ? 0.388 -14.124 -8.650 1.00 85.50 75 ASN A CA 1
ATOM 573 C C . ASN A 1 75 ? 0.546 -13.559 -7.234 1.00 85.50 75 ASN A C 1
ATOM 575 O O . ASN A 1 75 ? -0.173 -13.982 -6.332 1.00 85.50 75 ASN A O 1
ATOM 579 N N . GLU A 1 76 ? 1.441 -12.593 -7.030 1.00 83.06 76 GLU A N 1
ATOM 580 C CA . GLU A 1 76 ? 1.648 -11.970 -5.719 1.00 83.06 76 GLU A CA 1
ATOM 581 C C . GLU A 1 76 ? 0.507 -11.037 -5.325 1.00 83.06 76 GLU A C 1
ATOM 583 O O . GLU A 1 76 ? 0.035 -11.104 -4.189 1.00 83.06 76 GLU A O 1
ATOM 588 N N . LEU A 1 77 ? 0.006 -10.225 -6.262 1.00 80.81 77 LEU A N 1
ATOM 589 C CA . LEU A 1 77 ? -1.186 -9.403 -6.036 1.00 80.81 77 LEU A CA 1
ATOM 590 C C . LEU A 1 77 ? -2.400 -10.269 -5.670 1.00 80.81 77 LEU A C 1
ATOM 592 O O . LEU A 1 77 ? -3.161 -9.921 -4.765 1.00 80.81 77 LEU A O 1
ATOM 596 N N . TYR A 1 78 ? -2.571 -11.415 -6.337 1.00 78.12 78 TYR A N 1
ATOM 597 C CA . TYR A 1 78 ? -3.658 -12.348 -6.051 1.00 78.12 78 TYR A CA 1
ATOM 598 C C . TYR A 1 78 ? -3.453 -13.098 -4.730 1.00 78.12 78 TYR A C 1
ATOM 600 O O . TYR A 1 78 ? -4.381 -13.183 -3.931 1.00 78.12 78 TYR A O 1
ATOM 608 N N . ALA A 1 79 ? -2.250 -13.601 -4.445 1.00 74.25 79 ALA A N 1
ATOM 609 C CA . ALA A 1 79 ? -1.941 -14.250 -3.169 1.00 74.25 79 ALA A CA 1
ATOM 610 C C . ALA A 1 79 ? -2.098 -13.281 -1.984 1.00 74.25 79 ALA A C 1
ATOM 612 O O . ALA A 1 79 ? -2.549 -13.672 -0.909 1.00 74.25 79 ALA A O 1
ATOM 613 N N . GLY A 1 80 ? -1.789 -11.998 -2.184 1.00 67.62 80 GLY A N 1
ATOM 614 C CA . GLY A 1 80 ? -2.041 -10.939 -1.210 1.00 67.62 80 GLY A CA 1
ATOM 615 C C . GLY A 1 80 ? -3.528 -10.628 -1.000 1.00 67.62 80 GLY A C 1
ATOM 616 O O . GLY A 1 80 ? -3.909 -10.021 -0.001 1.00 67.62 80 GLY A O 1
ATOM 617 N N . TYR A 1 81 ? -4.413 -11.080 -1.882 1.00 72.56 81 TYR A N 1
ATOM 618 C CA . TYR A 1 81 ? -5.840 -10.830 -1.749 1.00 72.56 81 TYR A CA 1
ATOM 619 C C . TYR A 1 81 ? -6.519 -11.771 -0.749 1.00 72.56 81 TYR A C 1
ATOM 621 O O . TYR A 1 81 ? -6.153 -12.932 -0.598 1.00 72.56 81 TYR A O 1
ATOM 629 N N . LYS A 1 82 ? -7.609 -11.295 -0.139 1.00 67.50 82 LYS A N 1
ATOM 630 C CA . LYS A 1 82 ? -8.459 -12.040 0.801 1.00 67.50 82 LYS A CA 1
ATOM 631 C C . LYS A 1 82 ? -8.939 -13.400 0.274 1.00 67.50 82 LYS A C 1
ATOM 633 O O . LYS A 1 82 ? -9.084 -14.322 1.071 1.00 67.50 82 LYS A O 1
ATOM 638 N N . LYS A 1 83 ? -9.202 -13.542 -1.035 1.00 68.25 83 LYS A N 1
ATOM 639 C CA . LYS A 1 83 ? -9.552 -14.847 -1.642 1.00 68.25 83 LYS A CA 1
ATOM 640 C C . LYS A 1 83 ? -8.320 -15.728 -1.929 1.00 68.25 83 LYS A C 1
ATOM 642 O O . LYS A 1 83 ? -8.483 -16.927 -2.115 1.00 68.25 83 LYS A O 1
ATOM 647 N N . GLY A 1 84 ? -7.116 -15.152 -1.973 1.00 69.62 84 GLY A N 1
ATOM 648 C CA . GLY A 1 84 ? -5.862 -15.841 -2.293 1.00 69.62 84 GLY A CA 1
ATOM 649 C C . GLY A 1 84 ? -5.003 -16.234 -1.086 1.00 69.62 84 GLY A C 1
ATOM 650 O O . GLY A 1 84 ? -4.191 -17.146 -1.217 1.00 69.62 84 GLY A O 1
ATOM 651 N N . ASN A 1 85 ? -5.191 -15.618 0.090 1.00 72.12 85 ASN A N 1
ATOM 652 C CA . ASN A 1 85 ? -4.514 -16.033 1.325 1.00 72.12 85 ASN A CA 1
ATOM 653 C C . ASN A 1 85 ? -5.423 -16.795 2.299 1.00 72.12 85 ASN A C 1
ATOM 655 O O . ASN A 1 85 ? -6.615 -16.521 2.440 1.00 72.12 85 ASN A O 1
ATOM 659 N N . SER A 1 86 ? -4.821 -17.735 3.032 1.00 76.25 86 SER A N 1
ATOM 660 C CA . SER A 1 86 ? -5.491 -18.577 4.033 1.00 76.25 86 SER A CA 1
ATOM 661 C C . SER A 1 86 ? -6.059 -17.788 5.214 1.00 76.25 86 SER A C 1
ATOM 663 O O . SER A 1 86 ? -7.018 -18.229 5.843 1.00 76.25 86 SER A O 1
ATOM 665 N N . GLU A 1 87 ? -5.485 -16.622 5.516 1.00 74.19 87 GLU A N 1
ATOM 666 C CA . GLU A 1 87 ? -5.935 -15.754 6.606 1.00 74.19 87 GLU A CA 1
ATOM 667 C C . GLU A 1 87 ? -7.194 -14.951 6.263 1.00 74.19 87 GLU A C 1
ATOM 669 O O . GLU A 1 87 ? -7.804 -14.369 7.161 1.00 74.19 87 GLU A O 1
ATOM 674 N N . LYS A 1 88 ? -7.600 -14.918 4.987 1.00 72.56 88 LYS A N 1
ATOM 675 C CA . LYS A 1 88 ? -8.699 -14.088 4.478 1.00 72.56 88 LYS A CA 1
ATOM 676 C C . LYS A 1 88 ? -8.562 -12.618 4.894 1.00 72.56 88 LYS A C 1
ATOM 678 O O . LYS A 1 88 ? -9.551 -11.958 5.230 1.00 72.56 88 LYS A O 1
ATOM 683 N N . LYS A 1 89 ? -7.335 -12.101 4.854 1.00 68.00 89 LYS A N 1
ATOM 684 C CA . LYS A 1 89 ? -7.009 -10.696 5.136 1.00 68.00 89 LYS A CA 1
ATOM 685 C C . LYS A 1 89 ? -6.567 -9.981 3.868 1.00 68.00 89 LYS A C 1
ATOM 687 O O . LYS A 1 89 ? -6.202 -10.610 2.881 1.00 68.00 89 LYS A O 1
ATOM 692 N N . ILE A 1 90 ? -6.608 -8.658 3.893 1.00 65.06 90 ILE A N 1
ATOM 693 C CA . ILE A 1 90 ? -5.980 -7.844 2.855 1.00 65.06 90 ILE A CA 1
ATOM 694 C C . ILE A 1 90 ? -4.478 -7.814 3.163 1.00 65.06 90 ILE A C 1
ATOM 696 O O . ILE A 1 90 ? -4.090 -7.374 4.241 1.00 65.06 90 ILE A O 1
ATOM 700 N N . ASN A 1 91 ? -3.651 -8.321 2.249 1.00 61.94 91 ASN A N 1
ATOM 701 C CA . ASN A 1 91 ? -2.195 -8.199 2.286 1.00 61.94 91 ASN A CA 1
ATOM 702 C C . ASN A 1 91 ? -1.819 -7.092 1.286 1.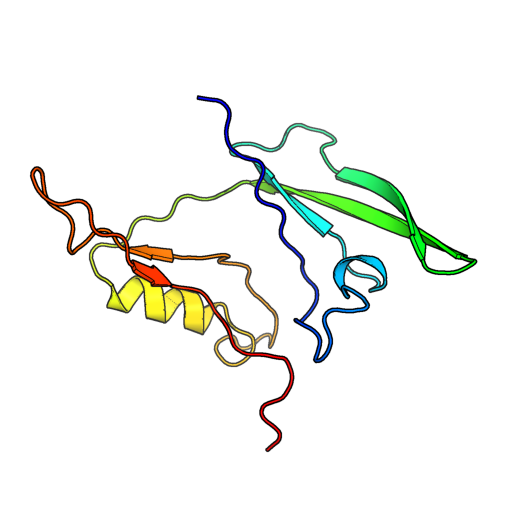00 61.94 91 ASN A C 1
ATOM 704 O O . ASN A 1 91 ? -2.002 -7.248 0.080 1.00 61.94 91 ASN A O 1
ATOM 708 N N . GLU A 1 92 ? -1.385 -5.937 1.792 1.00 67.25 92 GLU A N 1
ATOM 709 C CA . GLU A 1 92 ? -1.286 -4.683 1.031 1.00 67.25 92 GLU A CA 1
ATOM 710 C C . GLU A 1 92 ? -0.066 -4.629 0.090 1.00 67.25 92 GLU A C 1
ATOM 712 O O . GLU A 1 92 ? 0.883 -3.877 0.307 1.00 67.25 92 GLU A O 1
ATOM 717 N N . ILE A 1 93 ? -0.099 -5.380 -1.013 1.00 74.69 93 ILE A N 1
ATOM 718 C CA . ILE A 1 93 ? 0.585 -4.928 -2.232 1.00 74.69 93 ILE A CA 1
ATOM 719 C C . ILE A 1 93 ? -0.370 -3.945 -2.912 1.00 74.69 93 ILE A C 1
ATOM 721 O O . ILE A 1 93 ? -1.386 -4.346 -3.476 1.00 74.69 93 ILE A O 1
ATOM 725 N N . LEU A 1 94 ? -0.062 -2.650 -2.816 1.00 74.50 94 LEU A N 1
ATOM 726 C CA . LEU A 1 94 ? -0.944 -1.578 -3.298 1.00 74.50 94 LEU A CA 1
ATOM 727 C C . LEU A 1 94 ? -1.145 -1.628 -4.817 1.00 74.50 94 LEU A C 1
ATOM 729 O O . LEU A 1 94 ? -2.263 -1.480 -5.305 1.00 74.50 94 LEU A O 1
ATOM 733 N N . ALA A 1 95 ? -0.051 -1.823 -5.553 1.00 82.81 95 ALA A N 1
ATOM 734 C CA . ALA A 1 95 ? -0.041 -1.944 -7.003 1.00 82.81 95 ALA A CA 1
ATOM 735 C C . ALA A 1 95 ? 1.280 -2.564 -7.481 1.00 82.81 95 ALA A C 1
ATOM 737 O O . ALA A 1 95 ? 2.316 -2.426 -6.827 1.00 82.81 95 ALA A O 1
ATOM 738 N N . GLY A 1 96 ? 1.244 -3.202 -8.647 1.00 86.75 96 GLY A N 1
ATOM 739 C CA . GLY A 1 96 ? 2.411 -3.582 -9.432 1.00 86.75 96 GLY A CA 1
ATOM 740 C C . GLY A 1 96 ? 2.542 -2.680 -10.657 1.00 86.75 96 GLY A C 1
ATOM 741 O O . GLY A 1 96 ? 1.569 -2.464 -11.375 1.00 86.75 96 GLY A O 1
ATOM 742 N N . TYR A 1 97 ? 3.744 -2.169 -10.910 1.00 88.50 97 TYR A N 1
ATOM 743 C CA . TYR A 1 97 ? 4.052 -1.383 -12.106 1.00 88.50 97 TYR A CA 1
ATOM 744 C C . TYR A 1 97 ? 4.881 -2.243 -13.051 1.00 88.50 97 TYR A C 1
ATOM 746 O O . TYR A 1 97 ? 6.017 -2.598 -12.740 1.00 88.50 97 TYR A O 1
ATOM 754 N N . ASP A 1 98 ? 4.300 -2.596 -14.188 1.00 89.06 98 ASP A N 1
ATOM 755 C CA . ASP A 1 98 ? 4.920 -3.452 -15.186 1.00 89.06 98 ASP A CA 1
ATOM 756 C C . ASP A 1 98 ? 5.431 -2.609 -16.356 1.00 89.06 98 ASP A C 1
ATOM 758 O O . ASP A 1 98 ? 4.665 -1.972 -17.081 1.00 89.06 98 ASP A O 1
ATOM 762 N N . PHE A 1 99 ? 6.753 -2.615 -16.513 1.00 90.44 99 PHE A N 1
ATOM 763 C CA . PHE A 1 99 ? 7.481 -1.902 -17.558 1.00 90.44 99 PHE A CA 1
ATOM 764 C C . PHE A 1 99 ? 7.975 -2.838 -18.671 1.00 90.44 99 PHE A C 1
ATOM 766 O O . PHE A 1 99 ? 8.770 -2.409 -19.501 1.00 90.44 99 PHE A O 1
ATOM 773 N N . MET A 1 100 ? 7.544 -4.104 -18.724 1.00 88.19 100 MET A N 1
ATOM 774 C CA . MET A 1 100 ? 8.068 -5.102 -19.672 1.00 88.19 100 MET A CA 1
ATOM 775 C C . MET A 1 100 ? 7.841 -4.714 -21.141 1.00 88.19 100 MET A C 1
ATOM 777 O O . MET A 1 100 ? 8.580 -5.139 -22.024 1.00 88.19 100 MET A O 1
ATOM 781 N N . ASN A 1 101 ? 6.831 -3.880 -21.406 1.00 88.56 101 ASN A N 1
ATOM 782 C CA . ASN A 1 101 ? 6.540 -3.345 -22.736 1.00 88.56 101 ASN A CA 1
ATOM 783 C C . ASN A 1 101 ? 7.170 -1.956 -22.993 1.00 88.56 101 ASN A C 1
ATOM 785 O O . ASN A 1 101 ? 6.877 -1.325 -24.009 1.00 88.56 101 ASN A O 1
ATOM 789 N N . SER A 1 102 ? 8.000 -1.454 -22.072 1.00 92.44 102 SER A N 1
ATOM 790 C CA . SER A 1 102 ? 8.804 -0.241 -22.261 1.00 92.44 102 SER A CA 1
ATOM 791 C C . SER A 1 102 ? 10.131 -0.550 -22.950 1.00 92.44 102 SER A C 1
ATOM 793 O O . SER A 1 102 ? 10.723 -1.613 -22.782 1.00 92.44 102 SER A O 1
ATOM 795 N N . ASN A 1 103 ? 10.657 0.429 -23.678 1.00 93.56 103 ASN A N 1
ATOM 796 C CA . ASN A 1 103 ? 12.026 0.447 -24.179 1.00 93.56 103 ASN A CA 1
ATOM 797 C C . ASN A 1 103 ? 12.553 1.896 -24.238 1.00 93.56 103 ASN A C 1
ATOM 799 O O . ASN A 1 103 ? 11.881 2.834 -23.818 1.00 93.56 103 ASN A O 1
ATOM 803 N N . VAL A 1 104 ? 13.769 2.090 -24.759 1.00 94.06 104 VAL A N 1
ATOM 804 C CA . VAL A 1 104 ? 14.442 3.404 -24.785 1.00 94.06 104 VAL A CA 1
ATOM 805 C C . VAL A 1 104 ? 13.676 4.463 -25.593 1.00 94.06 104 VAL A C 1
ATOM 807 O O . VAL A 1 104 ? 13.777 5.647 -25.284 1.00 94.06 104 VAL A O 1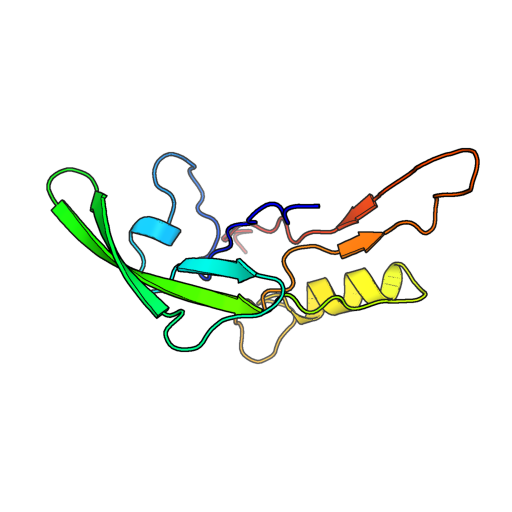
ATOM 810 N N . SER A 1 105 ? 12.915 4.067 -26.616 1.00 95.94 105 SER A N 1
ATOM 811 C CA . SER A 1 105 ? 12.157 4.987 -27.475 1.00 95.94 105 SER A CA 1
ATOM 812 C C . SER A 1 105 ? 10.659 5.033 -27.167 1.00 95.94 105 SER A C 1
ATOM 814 O O . SER A 1 105 ? 9.981 5.947 -27.634 1.00 95.94 105 SER A O 1
ATOM 816 N N . ASN A 1 106 ? 10.133 4.085 -26.388 1.00 93.38 106 ASN A N 1
ATOM 817 C CA . ASN A 1 106 ? 8.718 3.993 -26.048 1.00 93.38 106 ASN A CA 1
ATOM 818 C C . ASN A 1 106 ? 8.523 3.659 -24.564 1.00 93.38 106 ASN A C 1
ATOM 820 O O . ASN A 1 106 ? 8.863 2.567 -24.112 1.00 93.38 106 ASN A O 1
ATOM 824 N N . TYR A 1 107 ? 7.930 4.595 -23.825 1.00 93.69 107 TYR A N 1
ATOM 825 C CA . TYR A 1 107 ? 7.546 4.395 -22.434 1.00 93.69 107 TYR A CA 1
ATOM 826 C C . TYR A 1 107 ? 6.123 3.830 -22.347 1.00 93.69 107 TYR A C 1
ATOM 828 O O . TYR A 1 107 ? 5.155 4.500 -22.707 1.00 93.69 107 TYR A O 1
ATOM 836 N N . ASN A 1 108 ? 6.004 2.608 -21.829 1.00 94.06 108 ASN A N 1
ATOM 837 C CA . ASN A 1 108 ? 4.743 1.918 -21.583 1.00 94.06 108 ASN A CA 1
ATOM 838 C C . ASN A 1 108 ? 4.733 1.305 -20.177 1.00 94.06 108 ASN A C 1
ATOM 840 O O . ASN A 1 108 ? 5.592 0.488 -19.835 1.00 94.06 108 ASN A O 1
ATOM 844 N N . VAL A 1 109 ? 3.742 1.688 -19.378 1.00 91.12 109 VAL A N 1
ATOM 845 C CA . VAL A 1 109 ? 3.531 1.151 -18.037 1.00 91.12 109 VAL A CA 1
ATOM 846 C C . VAL A 1 109 ? 2.145 0.526 -17.947 1.00 91.12 109 VAL A C 1
ATOM 848 O O . VAL A 1 109 ? 1.138 1.174 -18.234 1.00 91.12 109 VAL A O 1
ATOM 851 N N . ILE A 1 110 ? 2.096 -0.732 -17.518 1.00 89.19 110 ILE A N 1
ATOM 852 C CA . ILE A 1 110 ? 0.856 -1.418 -17.157 1.00 89.19 110 ILE A CA 1
ATOM 853 C C . ILE A 1 110 ? 0.757 -1.395 -15.634 1.00 89.19 110 ILE A C 1
ATOM 855 O O . ILE A 1 110 ? 1.651 -1.868 -14.931 1.00 89.19 110 ILE A O 1
ATOM 859 N N . VAL A 1 111 ? -0.320 -0.809 -15.116 1.00 88.25 111 VAL A N 1
ATOM 860 C CA . VAL A 1 111 ? -0.566 -0.730 -13.673 1.00 88.25 111 VAL A CA 1
ATOM 861 C C . VAL A 1 111 ? -1.512 -1.855 -13.278 1.00 88.25 111 VAL A C 1
ATOM 863 O O . VAL A 1 111 ? -2.677 -1.868 -13.669 1.00 88.25 111 VAL A O 1
ATOM 866 N N . TRP A 1 112 ? -0.999 -2.791 -12.491 1.00 85.19 112 TRP A N 1
ATOM 867 C CA . TRP A 1 112 ? -1.745 -3.904 -11.925 1.00 85.19 112 TRP A CA 1
ATOM 868 C C . TRP A 1 112 ? -2.174 -3.543 -10.509 1.00 85.19 112 TRP A C 1
ATOM 870 O O . TRP A 1 112 ? -1.345 -3.185 -9.677 1.00 85.19 112 TRP A O 1
ATOM 880 N N . TYR A 1 113 ? -3.459 -3.645 -10.207 1.00 79.19 113 TYR A N 1
ATOM 881 C CA . TYR A 1 113 ? -3.977 -3.432 -8.861 1.00 79.19 113 TYR A CA 1
ATOM 882 C C . TYR A 1 113 ? -5.196 -4.317 -8.646 1.00 79.19 113 TYR A C 1
ATOM 884 O O . TYR A 1 113 ? -5.854 -4.743 -9.597 1.00 79.19 113 TYR A O 1
ATOM 892 N N . ASN A 1 114 ? -5.504 -4.604 -7.387 1.00 72.06 114 ASN A N 1
ATOM 893 C CA . ASN A 1 114 ? -6.711 -5.342 -7.071 1.00 72.06 114 ASN A CA 1
ATOM 894 C C . ASN A 1 114 ? -7.913 -4.392 -7.062 1.00 72.06 114 ASN A C 1
ATOM 896 O O . ASN A 1 114 ? -8.061 -3.578 -6.154 1.00 72.06 114 ASN A O 1
ATOM 900 N N . SER A 1 115 ? -8.772 -4.502 -8.073 1.00 64.50 115 SER A N 1
ATOM 901 C CA . SER A 1 115 ? -9.990 -3.697 -8.205 1.00 64.50 115 SER A CA 1
ATOM 902 C C . SER A 1 115 ? -11.235 -4.356 -7.600 1.00 64.50 115 SER A C 1
ATOM 904 O O . SER A 1 115 ? -12.340 -3.852 -7.794 1.00 64.50 115 SER A O 1
ATOM 906 N N . THR A 1 116 ? -11.105 -5.506 -6.931 1.00 57.19 116 THR A N 1
ATOM 907 C CA . THR A 1 116 ? -12.265 -6.303 -6.504 1.00 57.19 116 THR A CA 1
ATOM 908 C C . THR A 1 116 ? -12.944 -5.651 -5.301 1.00 57.19 116 THR A C 1
ATOM 910 O O . THR A 1 116 ? -12.409 -5.652 -4.190 1.00 57.19 116 THR A O 1
ATOM 913 N N . TYR A 1 117 ? -14.140 -5.106 -5.524 1.00 54.56 117 TYR A N 1
ATOM 914 C CA . TYR A 1 117 ? -15.008 -4.567 -4.480 1.00 54.56 117 TYR A CA 1
ATOM 915 C C . TYR A 1 117 ? -15.548 -5.671 -3.566 1.00 54.56 117 TYR A C 1
ATOM 917 O O . TYR A 1 117 ? -15.622 -6.843 -3.933 1.00 54.56 117 TYR A O 1
ATOM 925 N N . LYS A 1 118 ? -15.970 -5.267 -2.365 1.00 48.81 118 LYS A N 1
ATOM 926 C CA . LYS A 1 118 ? -16.433 -6.127 -1.267 1.00 48.81 118 LYS A CA 1
ATOM 927 C C . LYS A 1 118 ? -17.525 -7.150 -1.632 1.00 48.81 118 LYS A C 1
ATOM 929 O O . LYS A 1 118 ? -17.631 -8.140 -0.920 1.00 48.81 118 LYS A O 1
ATOM 934 N N . ASN A 1 119 ? -18.284 -6.970 -2.718 1.00 46.31 119 ASN A N 1
ATOM 935 C CA . ASN A 1 119 ? -19.385 -7.866 -3.079 1.00 46.31 119 ASN A CA 1
ATOM 936 C C . ASN A 1 119 ? -19.437 -8.159 -4.592 1.00 46.31 119 ASN A C 1
ATOM 938 O O . ASN A 1 119 ? -20.150 -7.488 -5.334 1.00 46.31 119 ASN A O 1
ATOM 942 N N . GLU A 1 120 ? -18.768 -9.219 -5.035 1.00 45.88 120 GLU A N 1
ATOM 943 C CA . GLU A 1 120 ? -19.457 -10.143 -5.939 1.00 45.88 120 GLU A CA 1
ATOM 944 C C . GLU A 1 120 ? -20.313 -11.009 -5.017 1.00 45.88 120 GLU A C 1
ATOM 946 O O . GLU A 1 120 ? -19.780 -11.817 -4.257 1.00 45.88 120 GLU A O 1
ATOM 951 N N . PHE A 1 121 ? -21.615 -10.731 -4.969 1.00 39.75 121 PHE A N 1
ATOM 952 C CA . PHE A 1 121 ? -22.559 -11.609 -4.292 1.00 39.75 121 PHE A CA 1
ATOM 953 C C . PHE A 1 121 ? -22.615 -12.934 -5.066 1.00 39.75 121 PHE A C 1
ATOM 955 O O . PHE A 1 121 ? -23.214 -12.982 -6.138 1.00 39.75 121 PHE A O 1
ATOM 962 N N . GLU A 1 122 ? -22.002 -13.976 -4.510 1.00 37.16 122 GLU A N 1
ATOM 963 C CA . GLU A 1 122 ? -22.501 -15.357 -4.571 1.00 37.16 122 GLU A CA 1
ATOM 964 C C . GLU A 1 122 ? -22.791 -15.827 -3.144 1.00 37.16 122 GLU A C 1
ATOM 966 O O . GLU A 1 122 ? -21.900 -15.664 -2.273 1.00 37.16 122 GLU A O 1
#

Sequence (122 aa):
MTAAQVQGSASETPVSNILEPAFFSSLPIYYVQSQCQANSTFSISVPVGSTKVEKEIRCVQAQHLWRDRSSDINNELYAGYKKGNSEKKINEILAGYDFMNSNVSNYNVIVWYNSTYKNEFE

Secondary structure (DSSP, 8-state):
-PPP--EEESSPPPS-SSS-GGGTSSSPEEEEESSPPTT-EEEEEEEETTEEEEEEEEEEE------S-HHHHHHHHHHTSTTTSTT--------EEE-TT--SS----EEE-----S----

Radius of gyration: 16.99 Å; chains: 1; bounding box: 37×34×44 Å

pLDDT: mean 77.32, std 15.6, range [33.44, 95.94]

Foldseek 3Di:
DPDDWDWDAQDAADPDPPDGCRQPPPGATEIEDQDQDPPQWDWDWDDDPPDTDIHIYHYDHDDDDDDPDPVVQVLVQQCQALVNDPVSGRNDPAWDWDQVVPDPVDGDTDIGGDPDHPDPDD

Organism: Lactuca saligna (NCBI:txid75948)